Protein AF-A0A5B7UL78-F1 (afdb_monomer_lite)

Secondary structure (DSSP, 8-state):
--HHHHTT-HHHHHHHHHHHHHHHHHHHHHHHHHHHHHHHHHHHHHHHHHHHHHHHHHHHHHHHHHHHHHHHHHHHHHHHHHHHHHHHHHHHHH-TT-HHHHHHHHHHHHHHHHIIIII----TTHHHHHHHHHHHHHHHTSPPPPP-

Sequence (148 aa):
MKWGAALGGPEKLEVAFKALEPQLKREHQVQLRQLDNQRAEAERQHAARQAEAERRHAARQAEAERRRNHTYRMSGLISGVLLSLSMLAGGVMIAPEQPWLAAALCGPSLLALVKVFVLQRSDRGDMKGVTRASQDAAAASAPPSPPP

Radius of gyration: 43.66 Å; chains: 1; bounding box: 110×37×112 Å

Foldseek 3Di:
DCPQVVCPHPVNVVVVVVVCVVVVVVVVVVVVVVVVVVVVVVVVVVVVVVVVVVVVVVVVVVVVVVVVVVVVLVVVLVVLVVVVVVVLVVVCVVCVPCVPVSCVVCVVVVVLSCCCSVPDDDDVVVVVVVVVVVVVVVVVPDDDDDDD

pLDDT: mean 73.82, std 16.33, range [43.69, 98.0]

Structure (mmCIF, N/CA/C/O backbone):
data_AF-A0A5B7UL78-F1
#
_entry.id   AF-A0A5B7UL78-F1
#
loop_
_atom_site.group_PDB
_atom_site.id
_atom_site.type_symbol
_atom_site.label_atom_id
_atom_site.label_alt_id
_atom_site.label_comp_id
_atom_site.label_asym_id
_atom_site.label_entity_id
_atom_site.label_seq_id
_atom_site.pdbx_PDB_ins_code
_atom_site.Cartn_x
_atom_site.Cartn_y
_atom_site.Cartn_z
_atom_site.occupancy
_atom_site.B_iso_or_equiv
_atom_site.auth_seq_id
_atom_site.auth_comp_id
_atom_site.auth_asym_id
_atom_site.auth_atom_id
_atom_site.pdbx_PDB_model_num
ATOM 1 N N . MET A 1 1 ? 42.627 21.988 -50.353 1.00 50.12 1 MET A N 1
ATOM 2 C CA . MET A 1 1 ? 41.620 20.904 -50.298 1.00 50.12 1 MET A CA 1
ATOM 3 C C . MET A 1 1 ? 42.094 19.706 -51.128 1.00 50.12 1 MET A C 1
ATOM 5 O O . MET A 1 1 ? 41.786 19.640 -52.306 1.00 50.12 1 MET A O 1
ATOM 9 N N . LYS A 1 2 ? 42.912 18.798 -50.567 1.00 54.53 2 LYS A N 1
ATOM 10 C CA . LYS A 1 2 ? 43.537 17.682 -51.324 1.00 54.53 2 LYS A CA 1
ATOM 11 C C . LYS A 1 2 ? 43.216 16.284 -50.766 1.00 54.53 2 LYS A C 1
ATOM 13 O O . LYS A 1 2 ? 43.882 15.317 -51.113 1.00 54.53 2 LYS A O 1
ATOM 18 N N . TRP A 1 3 ? 42.178 16.167 -49.938 1.00 59.31 3 TRP A N 1
ATOM 19 C CA . TRP A 1 3 ? 41.749 14.890 -49.355 1.00 59.31 3 TRP A CA 1
ATOM 20 C C . TRP A 1 3 ? 41.227 13.902 -50.415 1.00 59.31 3 TRP A C 1
ATOM 22 O O . TRP A 1 3 ? 41.485 12.709 -50.316 1.00 59.31 3 TRP A O 1
ATOM 32 N N . GLY A 1 4 ? 40.604 14.394 -51.493 1.00 58.09 4 GLY A N 1
ATOM 33 C CA . GLY A 1 4 ? 40.086 13.544 -52.575 1.00 58.09 4 GLY A CA 1
ATOM 34 C C . GLY A 1 4 ? 41.155 12.876 -53.452 1.00 58.09 4 GLY A C 1
ATOM 35 O O . GLY A 1 4 ? 40.902 11.816 -54.013 1.00 58.09 4 GLY A O 1
ATOM 36 N N . ALA A 1 5 ? 42.363 13.445 -53.552 1.00 60.69 5 ALA A N 1
ATOM 37 C CA . ALA A 1 5 ? 43.439 12.875 -54.372 1.00 60.69 5 ALA A CA 1
ATOM 38 C C . ALA A 1 5 ? 44.250 11.801 -53.621 1.00 60.69 5 ALA A C 1
ATOM 40 O O . ALA A 1 5 ? 44.668 10.819 -54.224 1.00 60.69 5 ALA A O 1
ATOM 41 N N . ALA A 1 6 ? 44.428 11.954 -52.302 1.00 64.31 6 ALA A N 1
ATOM 42 C CA . ALA A 1 6 ? 45.154 10.991 -51.466 1.00 64.31 6 ALA A CA 1
ATOM 43 C C . ALA A 1 6 ? 44.366 9.689 -51.216 1.00 64.31 6 ALA A C 1
ATOM 45 O O . ALA A 1 6 ? 44.964 8.641 -50.999 1.00 64.31 6 ALA A O 1
ATOM 46 N N . LEU A 1 7 ? 43.032 9.744 -51.295 1.00 61.91 7 LEU A N 1
ATOM 47 C CA . LEU A 1 7 ? 42.126 8.599 -51.116 1.00 61.91 7 LEU A CA 1
ATOM 48 C C . LEU A 1 7 ? 41.742 7.914 -52.445 1.00 61.91 7 LEU A C 1
ATOM 50 O O . LEU A 1 7 ? 40.904 7.016 -52.473 1.00 61.91 7 LEU A O 1
ATOM 54 N N . GLY A 1 8 ? 42.396 8.294 -53.551 1.00 67.62 8 GLY A N 1
ATOM 55 C CA . GLY A 1 8 ? 42.276 7.613 -54.841 1.00 67.62 8 GLY A CA 1
ATOM 56 C C . GLY A 1 8 ? 41.122 8.073 -55.740 1.00 67.62 8 GLY A C 1
ATOM 57 O O . GLY A 1 8 ? 40.705 7.305 -56.605 1.00 67.62 8 GLY A O 1
ATOM 58 N N . GLY A 1 9 ? 40.656 9.316 -55.580 1.00 78.62 9 GLY A N 1
ATOM 59 C CA . GLY A 1 9 ? 39.652 9.958 -56.435 1.00 78.62 9 GLY A CA 1
ATOM 60 C C . GLY A 1 9 ? 38.225 9.924 -55.862 1.00 78.62 9 GLY A C 1
ATOM 61 O O . GLY A 1 9 ? 37.934 9.119 -54.976 1.00 78.62 9 GLY A O 1
ATOM 62 N N . PRO A 1 10 ? 37.320 10.793 -56.356 1.00 77.75 10 PRO A N 1
ATOM 63 C CA . PRO A 1 10 ? 35.933 10.895 -55.880 1.00 77.75 10 PRO A CA 1
ATOM 64 C C . PRO A 1 10 ? 35.146 9.584 -56.044 1.00 77.75 10 PRO A C 1
ATOM 66 O O . PRO A 1 10 ? 34.400 9.200 -55.148 1.00 77.75 10 PRO A O 1
ATOM 69 N N . GLU A 1 11 ? 35.411 8.842 -57.120 1.00 74.88 11 GLU A N 1
ATOM 70 C CA . GLU A 1 11 ? 34.793 7.543 -57.416 1.00 74.88 11 GLU A CA 1
ATOM 71 C C . GLU A 1 11 ? 35.074 6.492 -56.322 1.00 74.88 11 GLU A C 1
ATOM 73 O O . GLU A 1 11 ? 34.196 5.730 -55.921 1.00 74.88 11 GLU A O 1
ATOM 78 N N . LYS A 1 12 ? 36.303 6.456 -55.778 1.00 76.62 12 LYS A N 1
ATOM 79 C CA . LYS A 1 12 ? 36.677 5.485 -54.732 1.00 76.62 12 LYS A CA 1
ATOM 80 C C . LYS A 1 12 ? 36.075 5.824 -53.375 1.00 76.62 12 LYS A C 1
ATOM 82 O O . LYS A 1 12 ? 35.781 4.917 -52.599 1.00 76.62 12 LYS A O 1
ATOM 87 N N . LEU A 1 13 ? 35.870 7.111 -53.102 1.00 77.19 13 LEU A N 1
ATOM 88 C CA . LEU A 1 13 ? 35.170 7.561 -51.904 1.00 77.19 13 LEU A CA 1
ATOM 89 C C . LEU A 1 13 ? 33.704 7.132 -51.942 1.00 77.19 13 LEU A C 1
ATOM 91 O O . LEU A 1 13 ? 33.210 6.618 -50.945 1.00 77.19 13 LEU A O 1
ATOM 95 N N . GLU A 1 14 ? 33.028 7.260 -53.083 1.00 80.62 14 GLU A N 1
ATOM 96 C CA . GLU A 1 14 ? 31.628 6.845 -53.209 1.00 80.62 14 GLU A CA 1
ATOM 97 C C . GLU A 1 14 ? 31.449 5.330 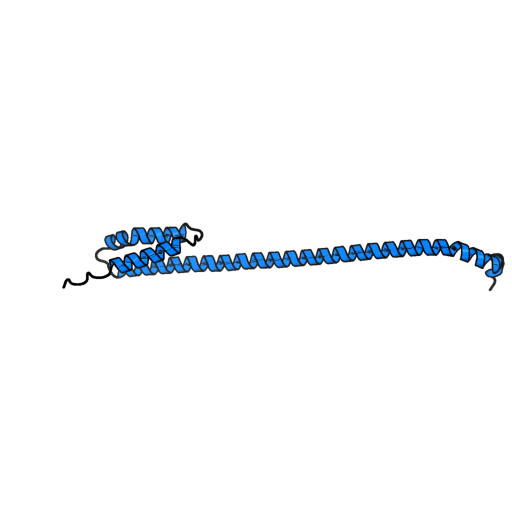-53.012 1.00 80.62 14 GLU A C 1
ATOM 99 O O . GLU A 1 14 ? 30.537 4.891 -52.309 1.00 80.62 14 GLU A O 1
ATOM 104 N N . VAL A 1 15 ? 32.365 4.521 -53.556 1.00 82.06 15 VAL A N 1
ATOM 105 C CA . VAL A 1 15 ? 32.378 3.065 -53.331 1.00 82.06 15 VAL A CA 1
ATOM 106 C C . VAL A 1 15 ? 32.647 2.730 -51.860 1.00 82.06 15 VAL A C 1
ATOM 108 O O . VAL A 1 15 ? 31.972 1.867 -51.298 1.00 82.06 15 VAL A O 1
ATOM 111 N N . ALA A 1 16 ? 33.587 3.426 -51.212 1.00 81.56 16 ALA A N 1
ATOM 112 C CA . ALA A 1 16 ? 33.869 3.239 -49.789 1.00 81.56 16 ALA A CA 1
ATOM 113 C C . ALA A 1 16 ? 32.665 3.620 -48.908 1.00 81.56 16 ALA A C 1
ATOM 115 O O . ALA A 1 16 ? 32.336 2.881 -47.982 1.00 81.56 16 ALA A O 1
ATOM 116 N N . PHE A 1 17 ? 31.958 4.709 -49.227 1.00 83.00 17 PHE A N 1
ATOM 117 C CA . PHE A 1 17 ? 30.732 5.102 -48.528 1.00 83.00 17 PHE A CA 1
ATOM 118 C C . PHE A 1 17 ? 29.604 4.083 -48.725 1.00 83.00 17 PHE A C 1
ATOM 120 O O . PHE A 1 17 ? 29.005 3.655 -47.738 1.00 83.00 17 PHE A O 1
ATOM 127 N N . LYS A 1 18 ? 29.377 3.601 -49.954 1.00 85.75 18 LYS A N 1
ATOM 128 C CA . LYS A 1 18 ? 28.395 2.534 -50.235 1.00 85.75 18 LYS A CA 1
ATOM 129 C C . LYS A 1 18 ? 28.706 1.233 -49.489 1.00 85.75 18 LYS A C 1
ATOM 131 O O . LYS A 1 18 ? 27.786 0.536 -49.066 1.00 85.75 18 LYS A O 1
ATOM 136 N N . ALA A 1 19 ? 29.984 0.911 -49.289 1.00 84.00 19 ALA A N 1
ATOM 137 C CA . ALA A 1 19 ? 30.400 -0.252 -48.504 1.00 84.00 19 ALA A CA 1
ATOM 138 C C . ALA A 1 19 ? 30.232 -0.053 -46.982 1.00 84.00 19 AL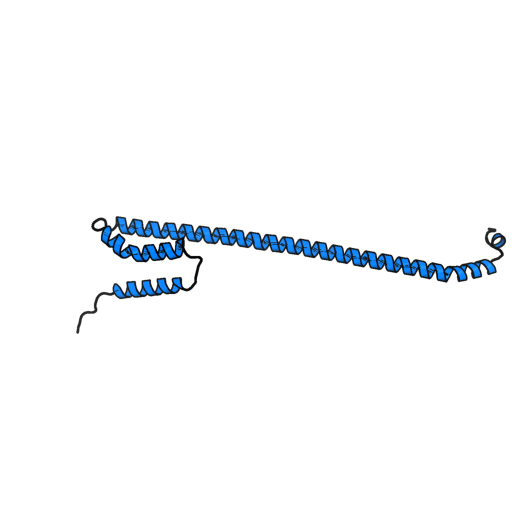A A C 1
ATOM 140 O O . ALA A 1 19 ? 30.020 -1.028 -46.259 1.00 84.00 19 ALA A O 1
ATOM 141 N N . LEU A 1 20 ? 30.285 1.191 -46.495 1.00 87.81 20 LEU A N 1
ATOM 142 C CA . LEU A 1 20 ? 30.135 1.555 -45.078 1.00 87.81 20 LEU A CA 1
ATOM 143 C C . LEU A 1 20 ? 28.673 1.692 -44.625 1.00 87.81 20 LEU A C 1
ATOM 145 O O . LEU A 1 20 ? 28.354 1.366 -43.481 1.00 87.81 20 LEU A O 1
ATOM 149 N N . GLU A 1 21 ? 27.762 2.103 -45.509 1.00 90.19 21 GLU A N 1
ATOM 150 C CA . GLU A 1 21 ? 26.319 2.182 -45.232 1.00 90.19 21 GLU A CA 1
ATOM 151 C C . GLU A 1 21 ? 25.705 0.935 -44.562 1.00 90.19 21 GLU A C 1
ATOM 153 O O . GLU A 1 21 ? 24.960 1.093 -43.587 1.00 90.19 21 GLU A O 1
ATOM 158 N N . PRO A 1 22 ? 25.963 -0.307 -45.023 1.00 92.44 22 PRO A N 1
ATOM 159 C CA . PRO A 1 22 ? 25.400 -1.488 -44.379 1.00 92.44 22 PRO A CA 1
ATOM 160 C C . PRO A 1 22 ? 25.952 -1.708 -42.968 1.00 92.44 22 PRO A C 1
ATOM 162 O O . PRO A 1 22 ? 25.229 -2.238 -42.124 1.00 92.44 22 PRO A O 1
ATOM 165 N N . GLN A 1 23 ? 27.196 -1.303 -42.687 1.00 89.00 23 GLN A N 1
ATOM 166 C CA . GLN A 1 23 ? 27.747 -1.384 -41.334 1.00 89.00 23 GLN A CA 1
ATOM 167 C C . GLN A 1 23 ? 27.091 -0.354 -40.415 1.00 89.00 23 GLN A C 1
ATOM 169 O O . GLN A 1 23 ? 26.595 -0.725 -39.352 1.00 89.00 23 GLN A O 1
ATOM 174 N N . LEU A 1 24 ? 26.960 0.893 -40.873 1.00 93.12 24 LEU A N 1
ATOM 175 C CA . LEU A 1 24 ? 26.327 1.961 -40.100 1.00 93.12 24 LEU A CA 1
ATOM 176 C C . LEU A 1 24 ? 24.859 1.644 -39.772 1.00 93.12 24 LEU A C 1
ATOM 178 O O . LEU A 1 24 ? 24.402 1.865 -38.653 1.00 93.12 24 LEU A O 1
ATOM 182 N N . LYS A 1 25 ? 24.120 1.049 -40.719 1.00 94.19 25 LYS A N 1
ATOM 183 C CA . LYS A 1 25 ? 22.738 0.593 -40.487 1.00 94.19 25 LYS A CA 1
ATOM 184 C C . LYS A 1 25 ? 22.657 -0.493 -39.413 1.00 94.19 25 LYS A C 1
ATOM 186 O O . LYS A 1 25 ? 21.737 -0.463 -38.597 1.00 94.19 25 LYS A O 1
ATOM 191 N N . ARG A 1 26 ? 23.603 -1.439 -39.390 1.00 94.25 26 ARG A N 1
ATOM 192 C CA . ARG A 1 26 ? 23.653 -2.496 -38.363 1.00 94.25 26 ARG A CA 1
ATOM 193 C C . ARG A 1 26 ? 23.954 -1.915 -36.988 1.00 94.25 26 ARG A C 1
ATOM 195 O O . ARG A 1 26 ? 23.249 -2.243 -36.039 1.00 94.25 26 ARG A O 1
ATOM 202 N N . GLU A 1 27 ? 24.947 -1.038 -36.887 1.00 95.19 27 GLU A N 1
ATOM 203 C CA . GLU A 1 27 ? 25.289 -0.375 -35.625 1.00 95.19 27 GLU A CA 1
ATOM 204 C C . GLU A 1 27 ? 24.127 0.465 -35.100 1.00 95.19 27 GLU A C 1
ATOM 206 O O . GLU A 1 27 ? 23.754 0.345 -33.934 1.00 95.19 27 GLU A O 1
ATOM 211 N N . HIS A 1 28 ? 23.485 1.240 -35.975 1.00 95.50 28 HIS A N 1
ATOM 212 C CA . HIS A 1 28 ? 22.311 2.023 -35.614 1.00 95.50 28 HIS A CA 1
ATOM 213 C C . HIS A 1 28 ? 21.161 1.136 -35.119 1.00 95.50 28 HIS A C 1
ATOM 215 O O . HIS A 1 28 ? 20.544 1.427 -34.097 1.00 95.50 28 HIS A O 1
ATOM 221 N N . GLN A 1 29 ? 20.902 0.008 -35.788 1.00 96.62 29 GLN A N 1
ATOM 222 C CA . GLN A 1 29 ? 19.868 -0.934 -35.362 1.00 96.62 29 GLN A CA 1
ATOM 223 C C . GLN A 1 29 ? 20.183 -1.566 -33.998 1.00 96.62 29 GLN A C 1
ATOM 225 O O . GLN A 1 29 ? 19.276 -1.777 -33.192 1.00 96.62 29 GLN A O 1
ATOM 230 N N . VAL A 1 30 ? 21.455 -1.861 -33.720 1.00 97.12 30 VAL A N 1
ATOM 231 C CA . VAL A 1 30 ? 21.891 -2.363 -32.410 1.00 97.12 30 VAL A CA 1
ATOM 232 C C . VAL A 1 30 ? 21.698 -1.297 -31.334 1.00 97.12 30 VAL A C 1
ATOM 234 O O . VAL A 1 30 ? 21.144 -1.607 -30.280 1.00 97.12 30 VAL A O 1
ATOM 237 N N . GLN A 1 31 ? 22.078 -0.046 -31.602 1.00 96.62 31 GLN A N 1
ATOM 238 C CA . GLN A 1 31 ? 21.885 1.062 -30.664 1.00 96.62 31 GLN A CA 1
ATOM 239 C C . GLN A 1 31 ? 20.405 1.317 -30.364 1.00 96.62 31 GLN A C 1
ATOM 241 O O . GLN A 1 31 ? 20.042 1.480 -29.201 1.00 96.62 31 GLN A O 1
ATOM 246 N N . LEU A 1 32 ? 19.535 1.287 -31.378 1.00 98.00 32 LEU A N 1
ATOM 247 C CA . LEU A 1 32 ? 18.089 1.421 -31.176 1.00 98.00 32 LEU A CA 1
ATOM 248 C C . LEU A 1 32 ? 17.547 0.321 -30.259 1.00 98.00 32 LEU A C 1
ATOM 250 O O . LEU A 1 32 ? 16.876 0.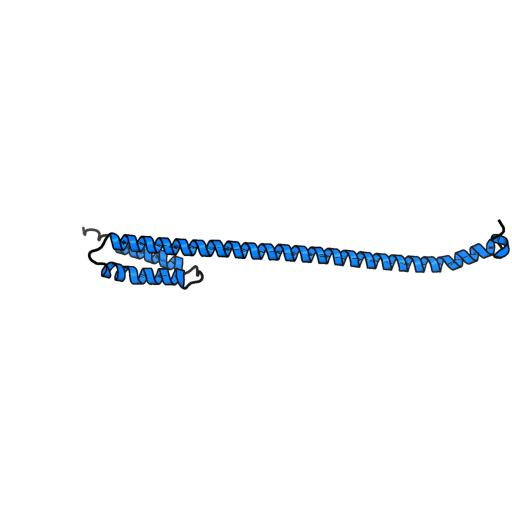619 -29.278 1.00 98.00 32 LEU A O 1
ATOM 254 N N . ARG A 1 33 ? 17.922 -0.942 -30.505 1.00 97.38 33 ARG A N 1
ATOM 255 C CA . ARG A 1 33 ? 17.513 -2.064 -29.644 1.00 97.38 33 ARG A CA 1
ATOM 256 C C . ARG A 1 33 ? 18.016 -1.915 -28.209 1.00 97.38 33 ARG A C 1
ATOM 258 O O . ARG A 1 33 ? 17.305 -2.272 -27.275 1.00 97.38 33 ARG A O 1
ATOM 265 N N . GLN A 1 34 ? 19.232 -1.406 -28.019 1.00 97.19 34 GLN A N 1
ATOM 266 C CA . GLN A 1 34 ? 19.765 -1.139 -26.682 1.00 97.19 34 GLN A CA 1
ATOM 267 C C . GLN A 1 34 ? 18.961 -0.050 -25.965 1.00 97.19 34 GLN A C 1
ATOM 269 O O . GLN A 1 34 ? 18.620 -0.228 -24.799 1.00 97.19 34 GLN A O 1
ATOM 274 N N . LEU A 1 35 ? 18.617 1.037 -26.658 1.00 97.81 35 LEU A N 1
ATOM 275 C CA . LEU A 1 35 ? 17.789 2.107 -26.098 1.00 97.81 35 LEU A CA 1
ATOM 276 C C . LEU A 1 35 ? 16.378 1.623 -25.756 1.00 97.81 35 LEU A C 1
ATOM 278 O O . LEU A 1 35 ? 15.864 1.965 -24.693 1.00 97.81 35 LEU A O 1
ATOM 282 N N . ASP A 1 36 ? 15.768 0.801 -26.608 1.00 97.62 36 ASP A N 1
ATOM 283 C CA . ASP A 1 36 ? 14.445 0.229 -26.348 1.00 97.62 36 ASP A CA 1
ATOM 284 C C . ASP A 1 36 ? 14.467 -0.696 -25.126 1.00 97.62 36 ASP A C 1
ATOM 286 O O . ASP A 1 36 ? 13.595 -0.600 -24.261 1.00 97.62 36 ASP A O 1
ATOM 290 N N . ASN A 1 37 ? 15.506 -1.525 -24.992 1.00 97.38 37 ASN A N 1
ATOM 291 C CA . ASN A 1 37 ? 15.692 -2.358 -23.805 1.00 97.38 37 ASN A CA 1
ATOM 292 C C . ASN A 1 37 ? 15.869 -1.507 -22.537 1.00 97.38 37 ASN A C 1
ATOM 294 O O . ASN A 1 37 ? 15.228 -1.785 -21.526 1.00 97.38 37 ASN A O 1
ATOM 298 N N . GLN A 1 38 ? 16.672 -0.439 -22.595 1.00 96.81 38 GLN A N 1
ATOM 299 C CA . GLN A 1 38 ? 16.858 0.476 -21.463 1.00 96.81 38 GLN A CA 1
ATOM 300 C C . GLN A 1 38 ? 15.554 1.178 -21.064 1.00 96.81 38 GLN A C 1
ATOM 302 O O . GLN A 1 38 ? 15.259 1.308 -19.876 1.00 96.81 38 GLN A O 1
ATOM 307 N N . ARG A 1 39 ? 14.745 1.604 -22.042 1.00 97.00 39 ARG A N 1
ATOM 308 C CA . ARG A 1 39 ? 13.426 2.204 -21.790 1.00 97.00 39 ARG A CA 1
ATOM 309 C C . ARG A 1 39 ? 12.476 1.206 -21.139 1.00 97.00 39 ARG A C 1
ATOM 311 O O . ARG A 1 39 ? 11.874 1.529 -20.119 1.00 97.00 39 ARG A O 1
ATOM 318 N N . ALA A 1 40 ? 12.408 -0.018 -21.660 1.00 97.12 40 ALA A N 1
ATOM 319 C CA . ALA A 1 40 ? 11.573 -1.072 -21.095 1.00 97.12 40 ALA A CA 1
ATOM 320 C C . ALA A 1 40 ? 11.984 -1.429 -19.654 1.00 97.12 40 ALA A C 1
ATOM 322 O O . ALA A 1 40 ? 11.132 -1.674 -18.799 1.00 97.12 40 ALA A O 1
ATOM 323 N N . GLU A 1 41 ? 13.284 -1.443 -19.350 1.00 96.94 41 GLU A N 1
ATOM 324 C CA . GLU A 1 41 ? 13.778 -1.647 -17.986 1.00 96.94 41 GLU A CA 1
ATOM 325 C C . GLU A 1 41 ? 13.416 -0.485 -17.059 1.00 96.94 41 GLU A C 1
ATOM 327 O O . GLU A 1 41 ? 12.945 -0.722 -15.944 1.00 96.94 41 GLU A O 1
ATOM 332 N N . ALA A 1 42 ? 13.576 0.759 -17.516 1.00 96.94 42 ALA A N 1
ATOM 333 C CA . ALA A 1 42 ? 13.192 1.937 -16.747 1.00 96.94 42 ALA A CA 1
ATOM 334 C C . ALA A 1 42 ? 11.689 1.927 -16.426 1.00 96.94 42 ALA A C 1
ATOM 336 O O . ALA A 1 42 ? 11.303 2.128 -15.274 1.00 96.94 42 ALA A O 1
ATOM 337 N N . GLU A 1 43 ? 10.837 1.610 -17.403 1.00 96.69 43 GLU A N 1
ATOM 338 C CA . GLU A 1 43 ? 9.389 1.482 -17.207 1.00 96.69 43 GLU A CA 1
ATOM 339 C C . GLU A 1 43 ? 9.039 0.408 -16.175 1.00 96.69 43 GLU A C 1
ATOM 341 O O . GLU A 1 43 ? 8.247 0.661 -15.264 1.00 96.69 43 GLU A O 1
ATOM 346 N N . ARG A 1 44 ? 9.681 -0.766 -16.241 1.00 95.88 44 ARG A N 1
ATOM 347 C CA . ARG A 1 44 ? 9.498 -1.827 -15.236 1.00 95.88 44 ARG A CA 1
ATOM 348 C C . ARG A 1 44 ? 9.911 -1.368 -13.843 1.00 95.88 44 ARG A C 1
ATOM 350 O O . ARG A 1 44 ? 9.208 -1.658 -12.878 1.00 95.88 44 ARG A O 1
ATOM 357 N N . GLN A 1 45 ? 11.021 -0.641 -13.722 1.00 96.31 45 GLN A N 1
ATOM 358 C CA . GLN A 1 45 ? 11.466 -0.101 -12.438 1.00 96.31 45 GLN A CA 1
ATOM 359 C C . GLN A 1 45 ? 10.492 0.950 -11.897 1.00 96.31 45 GLN A C 1
ATOM 361 O O . GLN A 1 45 ? 10.192 0.946 -10.703 1.00 96.31 45 GLN A O 1
ATOM 366 N N . HIS A 1 46 ? 9.970 1.831 -12.750 1.00 96.19 46 HIS A N 1
ATOM 367 C CA . HIS A 1 46 ? 8.965 2.814 -12.351 1.00 96.19 46 HIS A CA 1
ATOM 368 C C . HIS A 1 46 ? 7.668 2.140 -11.899 1.00 96.19 46 HIS A C 1
ATOM 370 O O . HIS A 1 46 ? 7.168 2.469 -10.823 1.00 96.19 46 HIS A O 1
ATOM 376 N N . ALA A 1 47 ? 7.180 1.151 -12.649 1.00 96.56 47 ALA A N 1
ATOM 377 C CA . ALA A 1 47 ? 6.005 0.369 -12.279 1.00 96.56 47 ALA A CA 1
ATOM 378 C C . ALA A 1 47 ? 6.215 -0.384 -10.953 1.00 96.56 47 ALA A C 1
ATOM 380 O O . ALA A 1 47 ? 5.345 -0.360 -10.085 1.00 96.56 47 ALA A O 1
ATOM 381 N N . ALA A 1 48 ? 7.392 -0.984 -10.744 1.00 96.56 48 ALA A N 1
ATOM 382 C CA . ALA A 1 48 ? 7.728 -1.662 -9.493 1.00 96.56 48 ALA A CA 1
ATOM 383 C C . ALA A 1 48 ? 7.742 -0.693 -8.299 1.00 96.56 48 ALA A C 1
ATOM 385 O O . ALA A 1 48 ? 7.145 -0.983 -7.264 1.00 96.56 48 ALA A O 1
ATOM 386 N N . ARG A 1 49 ? 8.350 0.493 -8.451 1.00 96.12 49 ARG A N 1
ATOM 387 C CA . ARG A 1 49 ? 8.366 1.530 -7.403 1.00 96.12 49 ARG A CA 1
ATOM 388 C C . ARG A 1 49 ? 6.963 2.035 -7.073 1.00 96.12 49 ARG A C 1
ATOM 390 O O . ARG A 1 49 ? 6.660 2.252 -5.901 1.00 96.12 49 ARG A O 1
ATOM 397 N N . GLN A 1 50 ? 6.111 2.209 -8.082 1.00 95.50 50 GLN A N 1
ATOM 398 C CA . GLN A 1 50 ? 4.716 2.606 -7.879 1.00 95.50 50 GLN A CA 1
ATOM 399 C C . GLN A 1 50 ? 3.934 1.518 -7.137 1.00 95.50 50 GLN A C 1
ATOM 401 O O . GLN A 1 50 ? 3.297 1.815 -6.129 1.00 95.50 50 GLN A O 1
ATOM 406 N N . ALA A 1 51 ? 4.066 0.255 -7.552 1.00 95.38 51 ALA A N 1
ATOM 407 C CA . ALA A 1 51 ? 3.419 -0.871 -6.885 1.00 95.38 51 ALA A CA 1
ATOM 408 C C . ALA A 1 51 ? 3.894 -1.040 -5.429 1.00 95.38 51 ALA A C 1
ATOM 410 O O . ALA A 1 51 ? 3.098 -1.337 -4.539 1.00 95.38 51 ALA A O 1
ATOM 411 N N . GLU A 1 52 ? 5.182 -0.830 -5.148 1.00 94.88 52 GLU A N 1
ATOM 412 C CA . GLU A 1 52 ? 5.702 -0.840 -3.778 1.00 94.88 52 GLU A CA 1
ATOM 413 C C . GLU A 1 52 ? 5.153 0.311 -2.934 1.00 94.88 52 GLU A C 1
ATOM 415 O O . GLU A 1 52 ? 4.792 0.100 -1.773 1.00 94.88 52 GLU A O 1
ATOM 420 N N . ALA A 1 53 ? 5.078 1.521 -3.495 1.00 95.06 53 ALA A N 1
ATOM 421 C CA . ALA A 1 53 ? 4.499 2.667 -2.807 1.00 95.06 53 ALA A CA 1
ATOM 422 C C . ALA A 1 53 ? 3.026 2.406 -2.469 1.00 95.06 53 ALA A C 1
ATOM 424 O O . ALA A 1 53 ? 2.627 2.566 -1.315 1.00 95.06 53 ALA A O 1
ATOM 425 N N . GLU A 1 54 ? 2.243 1.918 -3.430 1.00 95.25 54 GLU A N 1
ATOM 426 C CA . GLU A 1 54 ? 0.833 1.579 -3.238 1.00 95.25 54 GLU A CA 1
ATOM 427 C C . GLU A 1 54 ? 0.646 0.505 -2.159 1.00 95.25 54 GLU A C 1
ATOM 429 O O . GLU A 1 54 ? -0.149 0.687 -1.236 1.00 95.25 54 GLU A O 1
ATOM 434 N N . ARG A 1 55 ? 1.458 -0.562 -2.177 1.00 93.19 55 ARG A N 1
ATOM 435 C CA . ARG A 1 55 ? 1.455 -1.592 -1.123 1.00 93.19 55 ARG A CA 1
ATOM 436 C C . ARG A 1 55 ? 1.758 -1.012 0.255 1.00 93.19 55 ARG A C 1
ATOM 438 O O . ARG A 1 55 ? 1.108 -1.384 1.231 1.00 93.19 55 ARG A O 1
ATOM 445 N N . ARG A 1 56 ? 2.718 -0.087 0.356 1.00 94.19 56 ARG A N 1
ATOM 446 C CA . ARG A 1 56 ? 3.036 0.598 1.622 1.00 94.19 56 ARG A CA 1
ATOM 447 C C . ARG A 1 56 ? 1.880 1.480 2.087 1.00 94.19 56 ARG A C 1
ATOM 449 O O . ARG A 1 56 ? 1.598 1.512 3.283 1.00 94.19 56 ARG A O 1
ATOM 456 N N . HIS A 1 57 ? 1.206 2.177 1.175 1.00 92.44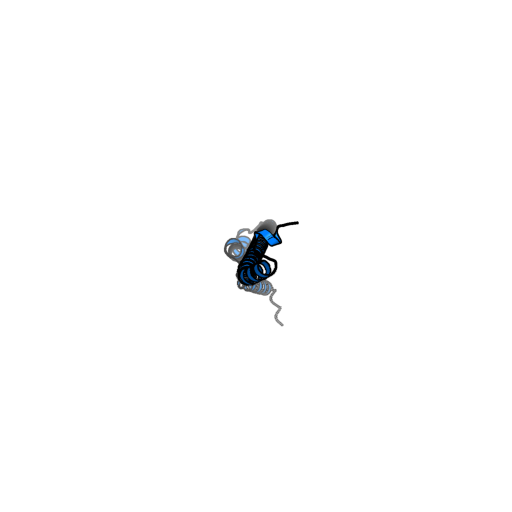 57 HIS A N 1
ATOM 457 C CA . HIS A 1 57 ? 0.030 2.982 1.505 1.00 92.44 57 HIS A CA 1
ATOM 458 C C . HIS A 1 57 ? -1.134 2.111 1.988 1.00 92.44 57 HIS A C 1
ATOM 460 O O . HIS A 1 57 ? -1.693 2.398 3.046 1.00 92.44 57 HIS A O 1
ATOM 466 N N . ALA A 1 58 ? -1.427 1.011 1.294 1.00 94.12 58 ALA A N 1
ATOM 467 C CA . ALA A 1 58 ? -2.458 0.056 1.689 1.00 94.12 58 ALA A CA 1
ATOM 468 C C . ALA A 1 58 ? -2.159 -0.588 3.056 1.00 94.12 58 ALA A C 1
ATOM 470 O O . ALA A 1 58 ? -3.037 -0.656 3.916 1.00 94.12 58 ALA A O 1
ATOM 471 N N . ALA A 1 59 ? -0.906 -0.987 3.308 1.00 93.00 59 ALA A N 1
ATOM 472 C CA . ALA A 1 59 ? -0.495 -1.539 4.600 1.00 93.00 59 ALA A CA 1
ATOM 473 C C . ALA A 1 59 ? -0.684 -0.529 5.745 1.00 93.00 59 ALA A C 1
ATOM 475 O O . ALA A 1 59 ? -1.255 -0.867 6.782 1.00 93.00 59 ALA A O 1
ATOM 476 N N . ARG A 1 60 ? -0.284 0.734 5.539 1.00 91.75 60 ARG A N 1
ATOM 477 C CA . ARG A 1 60 ? -0.478 1.809 6.529 1.00 91.75 60 ARG A CA 1
ATOM 478 C C . ARG A 1 60 ? -1.954 2.075 6.816 1.00 91.75 60 ARG A C 1
ATOM 480 O O . ARG A 1 60 ? -2.313 2.297 7.971 1.00 91.75 60 ARG A O 1
ATOM 487 N N . GLN A 1 61 ? -2.806 2.052 5.791 1.00 89.81 61 GLN A N 1
ATOM 488 C CA . GLN A 1 61 ? -4.251 2.219 5.963 1.00 89.81 61 GLN A CA 1
ATOM 489 C C . GLN A 1 61 ? -4.849 1.060 6.771 1.00 89.81 61 GLN A C 1
ATOM 491 O O . GLN A 1 61 ? -5.525 1.305 7.769 1.00 89.81 61 GLN A O 1
ATOM 496 N N . ALA A 1 62 ? -4.508 -0.185 6.430 1.00 88.62 62 ALA A N 1
ATOM 497 C CA . ALA A 1 62 ? -4.971 -1.364 7.160 1.00 88.62 62 ALA A CA 1
ATOM 498 C C . ALA A 1 62 ? -4.521 -1.357 8.635 1.00 88.62 62 ALA A C 1
ATOM 500 O O . ALA A 1 62 ? -5.287 -1.720 9.531 1.00 88.62 62 ALA A O 1
ATOM 501 N N . GLU A 1 63 ? -3.293 -0.920 8.925 1.00 86.81 63 GLU A N 1
ATOM 502 C CA . GLU A 1 63 ? -2.814 -0.760 10.302 1.00 86.81 63 GLU A CA 1
ATOM 503 C C . GLU A 1 63 ? -3.562 0.343 11.062 1.00 86.81 63 GLU A C 1
ATOM 505 O O . GLU A 1 63 ? -3.922 0.153 12.228 1.00 86.81 63 GLU A O 1
ATOM 510 N N . ALA A 1 64 ? -3.829 1.483 10.420 1.00 84.56 64 ALA A N 1
ATOM 511 C CA . ALA A 1 64 ? -4.581 2.578 11.025 1.00 84.56 64 ALA A CA 1
ATOM 512 C C . ALA A 1 64 ? -6.024 2.163 11.356 1.00 84.56 64 ALA A C 1
ATOM 514 O O . ALA A 1 64 ? -6.519 2.464 12.445 1.00 84.56 64 ALA A O 1
ATOM 515 N N . GLU A 1 65 ? -6.680 1.420 10.464 1.00 81.62 65 GLU A N 1
ATOM 516 C CA . GLU A 1 65 ? -8.013 0.858 10.698 1.00 81.62 65 GLU A CA 1
ATOM 517 C C . GLU A 1 65 ? -8.020 -0.133 11.863 1.00 81.62 65 GLU A C 1
ATOM 519 O O . GLU A 1 65 ? -8.884 -0.048 12.740 1.00 81.62 65 GLU A O 1
ATOM 524 N N . ARG A 1 66 ? -7.020 -1.023 11.940 1.00 80.56 66 ARG A N 1
ATOM 525 C CA . ARG A 1 66 ? -6.867 -1.952 13.072 1.00 80.56 66 ARG A CA 1
ATOM 526 C C . ARG A 1 66 ? -6.722 -1.209 14.397 1.00 80.56 66 ARG A C 1
ATOM 528 O O . ARG A 1 66 ? -7.380 -1.588 15.365 1.00 80.56 66 ARG A O 1
ATOM 535 N N . ARG A 1 67 ? -5.914 -0.142 14.445 1.00 77.19 67 ARG A N 1
ATOM 536 C CA . ARG A 1 67 ? -5.736 0.684 15.654 1.00 77.19 67 ARG A CA 1
ATOM 537 C C . ARG A 1 67 ? -7.036 1.365 16.069 1.00 77.19 67 ARG A C 1
ATOM 539 O O . ARG A 1 67 ? -7.425 1.253 17.225 1.00 77.19 67 ARG A O 1
ATOM 546 N N . ARG A 1 68 ? -7.738 2.006 15.127 1.00 77.62 68 ARG A N 1
ATOM 547 C CA . ARG A 1 68 ? -9.032 2.658 15.395 1.00 77.62 68 ARG A CA 1
ATOM 548 C C . ARG A 1 68 ? -10.049 1.662 15.935 1.00 77.62 68 ARG A C 1
ATOM 550 O O . ARG A 1 68 ? -10.660 1.907 16.970 1.00 77.62 68 ARG A O 1
ATOM 557 N N . ASN A 1 69 ? -10.184 0.515 15.273 1.00 76.56 69 ASN A N 1
ATOM 558 C CA . ASN A 1 69 ? -11.115 -0.523 15.696 1.00 76.56 69 ASN A CA 1
ATOM 559 C C . ASN A 1 69 ? -10.742 -1.080 17.081 1.00 76.56 69 ASN A C 1
ATOM 561 O O . ASN A 1 69 ? -11.617 -1.316 17.907 1.00 76.56 69 ASN A O 1
ATOM 565 N N . HIS A 1 70 ? -9.449 -1.225 17.386 1.00 72.81 70 HIS A N 1
ATOM 566 C CA . HIS A 1 70 ? -9.003 -1.626 18.720 1.00 72.81 70 HIS A CA 1
ATOM 567 C C . HIS A 1 70 ? -9.413 -0.610 19.796 1.00 72.81 70 HIS A C 1
ATOM 569 O O . HIS A 1 70 ? -9.973 -1.006 20.814 1.00 72.81 70 HIS A O 1
ATOM 575 N N . THR A 1 71 ? -9.223 0.691 19.555 1.00 71.38 71 THR A N 1
ATOM 576 C CA . THR A 1 71 ? -9.614 1.742 20.507 1.00 71.38 71 THR A CA 1
ATOM 577 C C . THR A 1 71 ? -11.125 1.795 20.724 1.00 71.38 71 THR A C 1
ATOM 579 O O . THR A 1 71 ? -11.558 1.816 21.873 1.00 71.38 71 THR A O 1
ATOM 582 N N . TYR A 1 72 ? -11.932 1.755 19.656 1.00 74.88 72 TYR A N 1
ATOM 583 C CA . TYR A 1 72 ? -13.397 1.752 19.778 1.00 74.88 72 TYR A CA 1
ATOM 584 C C . TYR A 1 72 ? -13.922 0.506 20.499 1.00 74.88 72 TYR A C 1
ATOM 586 O O . TYR A 1 72 ? -14.864 0.592 21.285 1.00 74.88 72 TYR A O 1
ATOM 594 N N . ARG A 1 73 ? -13.298 -0.656 20.271 1.00 72.31 73 ARG A N 1
ATOM 595 C CA . ARG A 1 73 ? -13.656 -1.891 20.981 1.00 72.31 73 ARG A CA 1
ATOM 596 C C . ARG A 1 73 ? -13.295 -1.810 22.462 1.00 72.31 73 ARG A C 1
ATOM 598 O O . ARG A 1 73 ? -14.111 -2.197 23.288 1.00 72.31 73 ARG A O 1
ATOM 605 N N . MET A 1 74 ? -12.123 -1.275 22.805 1.00 70.81 74 MET A N 1
ATOM 606 C CA . MET A 1 74 ? -11.716 -1.119 24.205 1.00 70.81 74 MET A CA 1
ATOM 607 C C . MET A 1 74 ? -12.580 -0.097 24.953 1.00 70.81 74 MET A C 1
ATOM 609 O O . MET A 1 74 ? -12.980 -0.360 26.085 1.00 70.81 74 MET A O 1
ATOM 613 N N . SER A 1 75 ? -12.924 1.039 24.336 1.00 73.62 75 SER A N 1
ATOM 614 C CA . SER A 1 75 ? -13.750 2.058 24.996 1.00 73.62 75 SER A CA 1
ATOM 615 C C . SER A 1 75 ? -15.185 1.586 25.240 1.00 73.62 75 SER A C 1
ATOM 617 O O . SER A 1 75 ? -15.721 1.834 26.318 1.00 73.62 75 SER A O 1
ATOM 619 N N . GLY A 1 76 ? -15.780 0.852 24.291 1.00 77.00 76 GLY A N 1
ATOM 620 C CA . GLY A 1 76 ? -17.103 0.244 24.464 1.00 77.00 76 GLY A CA 1
ATOM 621 C C . GLY A 1 76 ? -17.144 -0.822 25.566 1.00 77.00 76 GLY A C 1
ATOM 622 O O . GLY A 1 76 ? -18.131 -0.921 26.292 1.00 77.00 76 GLY A O 1
ATOM 623 N N . LEU A 1 77 ? -16.063 -1.592 25.735 1.00 73.81 77 LEU A N 1
ATOM 624 C CA . LEU A 1 77 ? -15.952 -2.561 26.831 1.00 73.81 77 LEU A CA 1
ATOM 625 C C . LEU A 1 77 ? -15.887 -1.862 28.194 1.00 73.81 77 LEU A C 1
ATOM 627 O O . LEU A 1 77 ? -16.611 -2.242 29.112 1.00 73.81 77 LEU A O 1
ATOM 631 N N . ILE A 1 78 ? -15.063 -0.817 28.320 1.00 75.00 78 ILE A N 1
ATOM 632 C CA . ILE A 1 78 ? -14.909 -0.070 29.577 1.00 75.00 78 ILE A CA 1
ATOM 633 C C . ILE A 1 78 ? -16.227 0.604 29.973 1.00 75.00 78 ILE A C 1
ATOM 635 O O . ILE A 1 78 ? -16.635 0.507 31.130 1.00 75.00 78 ILE A O 1
ATOM 639 N N . SER A 1 79 ? -16.920 1.251 29.030 1.00 74.94 79 SER A N 1
ATOM 640 C CA . SER A 1 79 ? -18.193 1.915 29.328 1.00 74.94 79 SER A CA 1
ATOM 641 C C . SER A 1 79 ? -19.287 0.923 29.732 1.00 74.94 79 SER A C 1
ATOM 643 O O . SER A 1 79 ? -20.028 1.201 30.673 1.00 74.94 79 SER A O 1
ATOM 645 N N . GLY A 1 80 ? -19.351 -0.252 29.093 1.00 77.06 80 GLY A N 1
ATOM 646 C CA . GLY A 1 80 ? -20.283 -1.318 29.467 1.00 77.06 80 GLY A CA 1
ATOM 647 C C . GLY A 1 80 ? -20.046 -1.847 30.884 1.00 77.06 80 GLY A C 1
ATOM 648 O O . GLY A 1 80 ? -20.990 -1.968 31.667 1.00 77.06 80 GLY A O 1
ATOM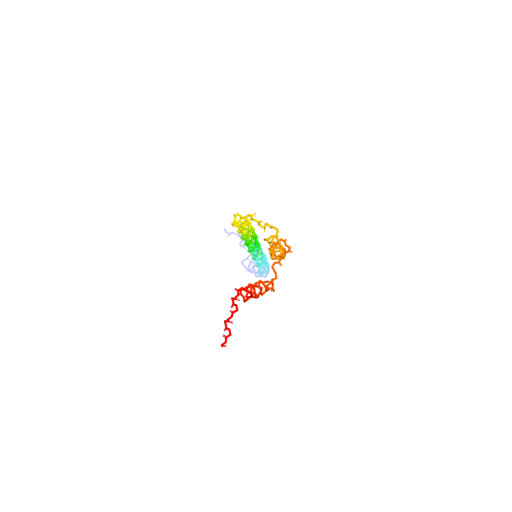 649 N N . VAL A 1 81 ? -18.782 -2.092 31.249 1.00 77.88 81 VAL A N 1
ATOM 650 C CA . VAL A 1 81 ? -18.413 -2.535 32.604 1.00 77.88 81 VAL A CA 1
ATOM 651 C C . VAL A 1 81 ? -18.784 -1.476 33.640 1.00 77.88 81 VAL A C 1
ATOM 653 O O . VAL A 1 81 ? -19.451 -1.804 34.622 1.00 77.88 81 VAL A O 1
ATOM 656 N N . LEU A 1 82 ? -18.423 -0.210 33.406 1.00 78.75 82 LEU A N 1
ATOM 657 C CA . LEU A 1 82 ? -18.747 0.886 34.322 1.00 78.75 82 LEU A CA 1
ATOM 658 C C . LEU A 1 82 ? -20.258 1.028 34.526 1.00 78.75 82 LEU A C 1
ATOM 660 O O . LEU A 1 82 ? -20.705 1.112 35.666 1.00 78.75 82 LEU A O 1
ATOM 664 N N . LEU A 1 83 ? -21.045 0.974 33.447 1.00 82.69 83 LEU A N 1
ATOM 665 C CA . LEU A 1 83 ? -22.502 1.073 33.525 1.00 82.69 83 LEU A CA 1
ATOM 666 C C . LEU A 1 83 ? -23.107 -0.076 34.345 1.00 82.69 83 LEU A C 1
ATOM 668 O O . LEU A 1 83 ? -23.964 0.162 35.195 1.00 82.69 83 LEU A O 1
ATOM 672 N N . SER A 1 84 ? -22.635 -1.310 34.136 1.00 77.56 84 SER A N 1
ATOM 673 C CA . SER A 1 84 ? -23.111 -2.478 34.889 1.00 77.56 84 SER A CA 1
ATOM 674 C C . SER A 1 84 ? -22.775 -2.395 36.382 1.00 77.56 84 SER A C 1
ATOM 676 O O . SER A 1 84 ? -23.635 -2.679 37.217 1.00 77.56 84 SER A O 1
ATOM 678 N N . LEU A 1 85 ? -21.566 -1.931 36.729 1.00 77.88 85 LEU A N 1
ATOM 679 C CA . LEU A 1 85 ? -21.166 -1.707 38.118 1.00 77.88 85 LEU A CA 1
ATOM 680 C C . LEU A 1 85 ? -22.011 -0.612 38.769 1.00 77.88 85 LEU A C 1
ATOM 682 O O . LEU A 1 85 ? -22.462 -0.791 39.897 1.00 77.88 85 LEU A O 1
ATOM 686 N N . SER A 1 86 ? -22.247 0.502 38.069 1.00 75.06 86 SER A N 1
ATOM 687 C CA . SER A 1 86 ? -23.089 1.590 38.570 1.00 75.06 86 SER A CA 1
ATOM 688 C C . SER A 1 86 ? -24.520 1.125 38.826 1.00 75.06 86 SER A C 1
ATOM 690 O O . SER A 1 86 ? -25.095 1.471 39.856 1.00 75.06 86 SER A O 1
ATOM 692 N N . MET A 1 87 ? -25.085 0.313 37.928 1.00 77.81 87 MET A N 1
ATOM 693 C CA . MET A 1 87 ? -26.448 -0.190 38.086 1.00 77.81 87 MET A CA 1
ATOM 694 C C . MET A 1 87 ? -26.560 -1.187 39.249 1.00 77.81 87 MET A C 1
ATOM 696 O O . MET A 1 87 ? -27.508 -1.116 40.030 1.00 77.81 87 MET A O 1
ATOM 700 N N . LEU A 1 88 ? -25.559 -2.059 39.418 1.00 72.62 88 LEU A N 1
ATOM 701 C CA . LEU A 1 88 ? -25.480 -2.979 40.553 1.00 72.62 88 LEU A CA 1
ATOM 702 C C . LEU A 1 88 ? -25.328 -2.223 41.879 1.00 72.62 88 LEU A C 1
ATOM 704 O O . LEU A 1 88 ? -26.062 -2.492 42.826 1.00 72.62 88 LEU A O 1
ATOM 708 N N . ALA A 1 89 ? -24.419 -1.248 41.938 1.00 71.06 89 ALA A N 1
ATOM 709 C CA . ALA A 1 89 ? -24.207 -0.425 43.125 1.00 71.06 89 ALA A CA 1
ATOM 710 C C . ALA A 1 89 ? -25.467 0.376 43.497 1.00 71.06 89 ALA A C 1
ATOM 712 O O . ALA A 1 89 ? -25.832 0.436 44.670 1.00 71.06 89 ALA A O 1
ATOM 713 N N . GLY A 1 90 ? -26.170 0.931 42.503 1.00 71.69 90 GLY A N 1
ATOM 714 C CA . GLY A 1 90 ? -27.453 1.605 42.707 1.00 71.69 90 GLY A CA 1
ATOM 715 C C . GLY A 1 90 ? -28.523 0.672 43.279 1.00 71.69 90 GLY A C 1
ATOM 716 O O . GLY A 1 90 ? -29.206 1.039 44.232 1.00 71.69 90 GLY A O 1
ATOM 717 N N . GLY A 1 91 ? -28.623 -0.556 42.762 1.00 63.56 91 GLY A N 1
ATOM 718 C CA . GLY A 1 91 ? -29.547 -1.569 43.282 1.00 63.56 91 GLY A CA 1
ATOM 719 C C . GLY A 1 91 ? -29.250 -1.975 44.729 1.00 63.56 91 GLY A C 1
ATOM 720 O O . GLY A 1 91 ? -30.172 -2.087 45.534 1.00 63.56 91 GLY A O 1
ATOM 721 N N . VAL A 1 92 ? -27.969 -2.125 45.083 1.00 69.38 92 VAL A N 1
ATOM 722 C CA . VAL A 1 92 ? -27.539 -2.456 46.455 1.00 69.38 92 VAL A CA 1
ATOM 723 C C . VAL A 1 92 ? -27.853 -1.321 47.437 1.00 69.38 92 VAL A C 1
ATOM 725 O O . VAL A 1 92 ? -28.264 -1.590 48.561 1.00 69.38 92 VAL A O 1
ATOM 728 N N . MET A 1 93 ? -27.716 -0.059 47.017 1.00 66.12 93 MET A N 1
ATOM 729 C CA . MET A 1 93 ? -28.023 1.097 47.872 1.00 66.12 93 MET A CA 1
ATOM 730 C C . MET A 1 93 ? -29.524 1.274 48.141 1.00 66.12 93 MET A C 1
ATOM 732 O O . MET A 1 93 ? -29.895 1.785 49.194 1.00 66.12 93 MET A O 1
ATOM 736 N N . ILE A 1 94 ? -30.390 0.872 47.206 1.00 67.44 94 ILE A N 1
ATOM 737 C CA . ILE A 1 94 ? -31.846 1.078 47.301 1.00 67.44 94 ILE A CA 1
ATOM 738 C C . ILE A 1 94 ? -32.548 -0.019 48.123 1.00 67.44 94 ILE A C 1
ATOM 740 O O . ILE A 1 94 ? -33.606 0.242 48.693 1.00 67.44 94 ILE A O 1
ATOM 744 N N . ALA A 1 95 ? -31.969 -1.219 48.242 1.00 58.41 95 ALA A N 1
ATOM 745 C CA . ALA A 1 95 ? -32.544 -2.336 48.999 1.00 58.41 95 ALA A CA 1
ATOM 746 C C . ALA A 1 95 ? -31.557 -2.902 50.049 1.00 58.41 95 ALA A C 1
ATOM 748 O O . ALA A 1 95 ? -31.059 -4.020 49.892 1.00 58.41 95 ALA A O 1
ATOM 749 N N . PRO A 1 96 ? -31.270 -2.155 51.133 1.00 60.06 96 PRO A N 1
ATOM 750 C CA . PRO A 1 96 ? -30.271 -2.544 52.134 1.00 60.06 96 PRO A CA 1
ATOM 751 C C . PRO A 1 96 ? -30.679 -3.750 52.997 1.00 60.06 96 PRO A C 1
ATOM 753 O O . PRO A 1 96 ? -29.816 -4.419 53.558 1.00 60.06 96 PRO A O 1
ATOM 756 N N . GLU A 1 97 ? -31.974 -4.055 53.093 1.00 62.47 97 GLU A N 1
ATOM 757 C CA . GLU A 1 97 ? -32.506 -5.050 54.036 1.00 62.47 97 GLU A CA 1
ATOM 758 C C . GLU A 1 97 ? -32.248 -6.511 53.620 1.00 62.47 97 GLU A C 1
ATOM 760 O O . GLU A 1 97 ? -32.246 -7.402 54.468 1.00 62.47 97 GLU A O 1
ATOM 765 N N . GLN A 1 98 ? -32.034 -6.808 52.328 1.00 62.88 98 GLN A N 1
ATOM 766 C CA . GLN A 1 98 ? -31.897 -8.194 51.835 1.00 62.88 98 GLN A CA 1
ATOM 767 C C . GLN A 1 98 ? -30.894 -8.322 50.665 1.00 62.88 98 GLN A C 1
ATOM 769 O O . GLN A 1 98 ? -31.266 -8.706 49.551 1.00 62.88 98 GLN A O 1
ATOM 774 N N . PRO A 1 99 ? -29.590 -8.065 50.895 1.00 58.53 99 PRO A N 1
ATOM 775 C CA . PRO A 1 99 ? -28.561 -8.087 49.848 1.00 58.53 99 PRO A CA 1
ATOM 776 C C . PRO A 1 99 ? -28.352 -9.474 49.211 1.00 58.53 99 PRO A C 1
ATOM 778 O O . PRO A 1 99 ? -27.939 -9.571 48.055 1.00 58.53 99 PRO A O 1
ATOM 781 N N . TRP A 1 100 ? -28.687 -10.557 49.923 1.00 58.00 100 TRP A N 1
ATOM 782 C CA . TRP A 1 100 ? -28.661 -11.923 49.384 1.00 58.00 100 TRP A CA 1
ATOM 783 C C . TRP A 1 100 ? -29.652 -12.080 48.230 1.00 58.00 100 TRP A C 1
ATOM 785 O O . TRP A 1 100 ? -29.273 -12.594 47.183 1.00 58.00 100 TRP A O 1
ATOM 795 N N . LEU A 1 101 ? -30.905 -11.639 48.377 1.00 56.53 101 LEU A N 1
ATOM 796 C CA . LEU A 1 101 ? -31.935 -11.816 47.344 1.00 56.53 101 LEU A CA 1
ATOM 797 C C . LEU A 1 101 ? -31.569 -11.080 46.053 1.00 56.53 101 LEU A C 1
ATOM 799 O O . LEU A 1 101 ? -31.710 -11.644 44.968 1.00 56.53 101 LEU A O 1
ATOM 803 N N . ALA A 1 102 ? -30.998 -9.879 46.176 1.00 55.66 102 ALA A N 1
ATOM 804 C CA . ALA A 1 102 ? -30.424 -9.159 45.046 1.00 55.66 102 ALA A CA 1
ATOM 805 C C . ALA A 1 102 ? -29.285 -9.959 44.395 1.00 55.66 102 ALA A C 1
ATOM 807 O O . ALA A 1 102 ? -29.299 -10.151 43.184 1.00 55.66 102 ALA A O 1
ATOM 808 N N . ALA A 1 103 ? -28.344 -10.502 45.174 1.00 59.28 103 ALA A N 1
ATOM 809 C CA . ALA A 1 103 ? -27.242 -11.314 44.652 1.00 59.28 103 ALA A CA 1
ATOM 810 C C . ALA A 1 103 ? -27.696 -12.647 44.020 1.00 59.28 103 ALA A C 1
ATOM 812 O O . ALA A 1 103 ? -27.120 -13.075 43.023 1.00 59.28 103 ALA A O 1
ATOM 813 N N . ALA A 1 104 ? -28.738 -13.293 44.548 1.00 59.88 104 ALA A N 1
ATOM 814 C CA . ALA A 1 104 ? -29.278 -14.549 44.029 1.00 59.88 104 ALA A CA 1
ATOM 815 C C . ALA A 1 104 ? -30.084 -14.350 42.734 1.00 59.88 104 ALA A C 1
ATOM 817 O O . ALA A 1 104 ? -29.991 -15.175 41.827 1.00 59.88 104 ALA A O 1
ATOM 818 N N . LEU A 1 105 ? -30.823 -13.241 42.619 1.00 58.94 105 LEU A N 1
ATOM 819 C CA . LEU A 1 105 ? -31.595 -12.903 41.419 1.00 58.94 105 LEU A CA 1
ATOM 820 C C . LEU A 1 105 ? -30.715 -12.276 40.322 1.00 58.94 105 LEU A C 1
ATOM 822 O O . LEU A 1 105 ? -30.899 -12.562 39.141 1.00 58.94 105 LEU A O 1
ATOM 826 N N . CYS A 1 106 ? -29.718 -11.463 40.697 1.00 58.25 106 CYS A N 1
ATOM 827 C CA . CYS A 1 106 ? -28.736 -10.928 39.751 1.00 58.25 106 CYS A CA 1
ATOM 828 C C . CYS A 1 106 ? -27.651 -11.940 39.387 1.00 58.25 106 CYS A C 1
ATOM 830 O O . CYS A 1 106 ? -27.079 -11.802 38.317 1.00 58.25 106 CYS A O 1
ATOM 832 N N . GLY A 1 107 ? -27.363 -12.949 40.211 1.00 61.81 107 GLY A N 1
ATOM 833 C CA . GLY A 1 107 ? -26.244 -13.879 40.026 1.00 61.81 107 GLY A CA 1
ATOM 834 C C . GLY A 1 107 ? -26.150 -14.493 38.624 1.00 61.81 107 GLY A C 1
ATOM 835 O O . GLY A 1 107 ? -25.098 -14.360 38.001 1.00 61.81 107 GLY A O 1
ATOM 836 N N . PRO A 1 108 ? -27.224 -15.090 38.069 1.00 63.88 108 PRO A N 1
ATOM 837 C CA . PRO A 1 108 ? -27.205 -15.670 36.725 1.00 63.88 108 PRO A CA 1
ATOM 838 C C . PRO A 1 108 ? -27.099 -14.617 35.615 1.00 63.88 108 PRO A C 1
ATOM 840 O O . PRO A 1 108 ? -26.353 -14.816 34.659 1.00 63.88 108 PRO A O 1
ATOM 843 N N . SER A 1 109 ? -27.793 -13.481 35.750 1.00 59.44 109 SER A N 1
ATOM 844 C CA . SER A 1 109 ? -27.755 -12.381 34.772 1.00 59.44 109 SER A CA 1
ATOM 845 C C . SER A 1 109 ? -26.411 -11.652 34.769 1.00 59.44 109 SER A C 1
ATOM 847 O O . SER A 1 109 ? -25.905 -11.308 33.704 1.00 59.44 109 SER A O 1
ATOM 849 N N . LEU A 1 110 ? -25.784 -11.474 35.935 1.00 59.22 110 LEU A N 1
ATOM 850 C CA . LEU A 1 110 ? -24.438 -10.925 36.069 1.00 59.22 110 LEU A CA 1
ATOM 851 C C . LEU A 1 110 ? -23.392 -11.920 35.582 1.00 59.22 110 LEU A C 1
ATOM 853 O O . LEU A 1 110 ? -22.482 -11.509 34.879 1.00 59.22 110 LEU A O 1
ATOM 857 N N . LEU A 1 111 ? -23.526 -13.218 35.873 1.00 60.22 111 LEU A N 1
ATOM 858 C CA . LEU A 1 111 ? -22.646 -14.242 35.302 1.00 60.22 111 LEU A CA 1
ATOM 859 C C . LEU A 1 111 ? -22.787 -14.330 33.782 1.00 60.22 111 LEU A C 1
ATOM 861 O O . LEU A 1 111 ? -21.780 -14.501 33.102 1.00 60.22 111 LEU A O 1
ATOM 865 N N . ALA A 1 112 ? -23.994 -14.175 33.235 1.00 62.53 112 ALA A N 1
ATOM 866 C CA . ALA A 1 112 ? -24.227 -14.130 31.796 1.00 62.53 112 ALA A CA 1
ATOM 867 C C . ALA A 1 112 ? -23.632 -12.863 31.170 1.00 62.53 112 ALA A C 1
ATOM 869 O O . ALA A 1 112 ? -22.921 -12.964 30.178 1.00 62.53 112 ALA A O 1
ATOM 870 N N . LEU A 1 113 ? -23.833 -11.688 31.771 1.00 57.38 113 LEU A N 1
ATOM 871 C CA . LEU A 1 113 ? -23.235 -10.435 31.302 1.00 57.38 113 LEU A CA 1
ATOM 872 C C . LEU A 1 113 ? -21.710 -10.471 31.409 1.00 57.38 113 LEU A C 1
ATOM 874 O O . LEU A 1 113 ? -21.028 -10.176 30.439 1.00 57.38 113 LEU A O 1
ATOM 878 N N . VAL A 1 114 ? -21.155 -10.920 32.531 1.00 59.28 114 VAL A N 1
ATOM 879 C CA . VAL A 1 114 ? -19.711 -11.116 32.700 1.00 59.28 114 VAL A CA 1
ATOM 880 C C . VAL A 1 114 ? -19.198 -12.143 31.693 1.00 59.28 114 VAL A C 1
ATOM 882 O O . VAL A 1 114 ? -18.167 -11.920 31.084 1.00 59.28 114 VAL A O 1
ATOM 885 N N . LYS A 1 115 ? -19.911 -13.233 31.412 1.00 54.34 115 LYS A N 1
ATOM 886 C CA . LYS A 1 115 ? -19.486 -14.216 30.406 1.00 54.34 115 LYS A CA 1
ATOM 887 C C . LYS A 1 115 ? -19.564 -13.675 28.972 1.00 54.34 115 LYS A C 1
ATOM 889 O O . LYS A 1 115 ? -18.653 -13.909 28.183 1.00 54.34 115 LYS A O 1
ATOM 894 N N . VAL A 1 116 ? -20.590 -12.903 28.638 1.00 58.03 116 VAL A N 1
ATOM 895 C CA . VAL A 1 116 ? -20.724 -12.258 27.325 1.00 58.03 116 VAL A CA 1
ATOM 896 C C . VAL A 1 116 ? -19.662 -11.166 27.146 1.00 58.03 116 VAL A C 1
ATOM 898 O O . VAL A 1 116 ? -19.036 -11.089 26.094 1.00 58.03 116 VAL A O 1
ATOM 901 N N . PHE A 1 117 ? -19.392 -10.362 28.178 1.00 54.50 117 PHE A N 1
ATOM 902 C CA . PHE A 1 117 ? -18.481 -9.216 28.096 1.00 54.50 117 PHE A CA 1
ATOM 903 C C . PHE A 1 117 ? -17.008 -9.545 28.398 1.00 54.50 117 PHE A C 1
ATOM 905 O O . PHE A 1 117 ? -16.125 -8.915 27.822 1.00 54.50 117 PHE A O 1
ATOM 912 N N . VAL A 1 118 ? -16.723 -10.523 29.264 1.00 51.66 118 VAL A N 1
ATOM 913 C CA . VAL A 1 118 ? -15.359 -10.933 29.664 1.00 51.66 118 VAL A CA 1
ATOM 914 C C . VAL A 1 118 ? -14.872 -12.147 28.872 1.00 51.66 118 VAL A C 1
ATOM 916 O O . VAL A 1 118 ? -13.681 -12.239 28.586 1.00 51.66 118 VAL A O 1
ATOM 919 N N . LEU A 1 119 ? -15.763 -13.071 28.484 1.00 47.94 119 LEU A N 1
ATOM 920 C CA . LEU A 1 119 ? -15.375 -14.347 27.863 1.00 47.94 119 LEU A CA 1
ATOM 921 C C . LEU A 1 119 ? -15.649 -14.452 26.355 1.00 47.94 119 LEU A C 1
ATOM 923 O O . LEU A 1 119 ? -15.031 -15.310 25.723 1.00 47.94 119 LEU A O 1
ATOM 927 N N . GLN A 1 120 ? -16.492 -13.617 25.733 1.00 46.16 120 GLN A N 1
ATOM 928 C CA . GLN A 1 120 ? -16.808 -13.786 24.307 1.00 46.16 120 GLN A CA 1
ATOM 929 C C . GLN A 1 120 ? -16.582 -12.553 23.427 1.00 46.16 120 GLN A C 1
ATOM 931 O O . GLN A 1 120 ? -17.411 -11.663 23.263 1.00 46.16 120 GLN A O 1
ATOM 936 N N . ARG A 1 121 ? -15.461 -12.624 22.698 1.00 49.19 121 ARG A N 1
ATOM 937 C CA . ARG A 1 121 ? -15.432 -12.541 21.226 1.00 49.19 121 ARG A CA 1
ATOM 938 C C . ARG A 1 121 ? -16.854 -12.643 20.636 1.00 49.19 121 ARG A C 1
ATOM 940 O O . ARG A 1 121 ? -17.381 -13.740 20.541 1.00 49.19 121 ARG A O 1
ATOM 947 N N . SER A 1 122 ? -17.434 -11.496 20.274 1.00 43.69 122 SER A N 1
ATOM 948 C CA . SER A 1 122 ? -18.796 -11.320 19.752 1.00 43.69 122 SER A CA 1
ATOM 949 C C . SER A 1 122 ? -19.290 -12.477 18.879 1.00 43.69 122 SER A C 1
ATOM 951 O O . SER A 1 122 ? -18.853 -12.594 17.734 1.00 43.69 122 SER A O 1
ATOM 953 N N . ASP A 1 123 ? -20.265 -13.242 19.365 1.00 44.28 123 ASP A N 1
ATOM 954 C CA . ASP A 1 123 ? -21.151 -14.006 18.495 1.00 44.28 123 ASP A CA 1
ATOM 955 C C . ASP A 1 123 ? -22.550 -13.381 18.527 1.00 44.28 123 ASP A C 1
ATOM 957 O O . ASP A 1 123 ? -23.118 -13.089 19.580 1.00 44.28 123 ASP A O 1
ATOM 961 N N . ARG A 1 124 ? -23.105 -13.115 17.342 1.00 46.50 124 ARG A N 1
ATOM 962 C CA . ARG A 1 124 ? -24.390 -12.414 17.151 1.00 46.50 124 ARG A CA 1
ATOM 963 C C . ARG A 1 124 ? -25.585 -13.199 17.719 1.00 46.50 124 ARG A C 1
ATOM 965 O O . ARG A 1 124 ? -26.698 -12.670 17.738 1.00 46.50 124 ARG A O 1
ATOM 972 N N . GLY A 1 125 ? -25.372 -14.442 18.153 1.00 48.75 125 GLY A N 1
ATOM 973 C CA . GLY A 1 125 ? -26.373 -15.305 18.779 1.00 48.75 125 GLY A CA 1
ATOM 974 C C . GLY A 1 125 ? -26.824 -14.833 20.164 1.00 48.75 125 GLY A C 1
ATOM 975 O O . GLY A 1 125 ? -28.026 -14.818 20.427 1.00 48.75 125 GLY A O 1
ATOM 976 N N . ASP A 1 126 ? -25.910 -14.353 21.010 1.00 49.31 126 ASP A N 1
ATOM 977 C CA . ASP A 1 126 ? -26.228 -14.067 22.420 1.00 49.31 126 ASP A CA 1
ATOM 978 C C . ASP A 1 126 ? -27.072 -12.799 22.607 1.00 49.31 126 ASP A C 1
ATOM 980 O O . ASP A 1 126 ? -27.896 -12.715 23.518 1.00 49.31 126 ASP A O 1
ATOM 984 N N . MET A 1 127 ? -26.984 -11.844 21.677 1.00 51.41 127 MET A N 1
ATOM 985 C CA . MET A 1 127 ? -27.809 -10.627 21.693 1.00 51.41 127 MET A CA 1
ATOM 986 C C . MET A 1 127 ? -29.309 -10.931 21.506 1.00 51.41 127 MET A C 1
ATOM 988 O O . MET A 1 127 ? -30.173 -10.201 21.999 1.00 51.41 127 MET A O 1
ATOM 992 N N . LYS A 1 128 ? -29.629 -12.053 20.846 1.00 55.22 128 LYS A N 1
ATOM 993 C CA . LYS A 1 128 ? -31.001 -12.577 20.742 1.00 55.22 128 LYS A CA 1
ATOM 994 C C . LYS A 1 128 ? -31.449 -13.285 22.025 1.00 55.22 128 LYS A C 1
ATOM 996 O O . LYS A 1 128 ? -32.638 -13.295 22.327 1.00 55.22 128 LYS A O 1
ATOM 1001 N N . GLY A 1 129 ? -30.511 -13.857 22.781 1.00 56.78 129 GLY A N 1
ATOM 1002 C CA . GLY A 1 129 ? -30.778 -14.469 24.083 1.00 56.78 129 GLY A CA 1
ATOM 1003 C C . GLY A 1 129 ? -31.120 -13.423 25.142 1.00 56.78 129 GLY A C 1
ATOM 1004 O O . GLY A 1 129 ? -32.116 -13.568 25.841 1.00 56.78 129 GLY A O 1
ATOM 1005 N N . VAL A 1 130 ? -30.362 -12.323 25.192 1.00 58.50 130 VAL A N 1
ATOM 1006 C CA . VAL A 1 130 ? -30.599 -11.216 26.138 1.00 58.50 130 VAL A CA 1
ATOM 1007 C C . VAL A 1 130 ? -31.943 -10.527 25.888 1.00 58.50 130 VAL A C 1
ATOM 1009 O O . VAL A 1 130 ? -32.672 -10.248 26.834 1.00 58.50 130 VAL A O 1
ATOM 1012 N N . THR A 1 131 ? -32.311 -10.288 24.627 1.00 61.56 131 THR A N 1
ATOM 1013 C CA . THR A 1 131 ? -33.607 -9.668 24.292 1.00 61.56 131 THR A CA 1
ATOM 1014 C C . THR A 1 131 ? -34.784 -10.568 24.657 1.00 61.56 131 THR A C 1
ATOM 1016 O O . THR A 1 131 ? -35.756 -10.084 25.235 1.00 61.56 131 THR A O 1
ATOM 1019 N N . ARG A 1 132 ? -34.677 -11.881 24.423 1.00 61.75 132 ARG A N 1
ATOM 1020 C CA . ARG A 1 132 ? -35.690 -12.846 24.877 1.00 61.75 132 ARG A CA 1
ATOM 1021 C C . ARG A 1 132 ? -35.774 -12.920 26.395 1.00 61.75 132 ARG A C 1
ATOM 1023 O O . ARG A 1 132 ? -36.856 -12.750 26.930 1.00 61.75 132 ARG A O 1
ATOM 1030 N N . ALA A 1 133 ? -34.644 -13.024 27.089 1.00 60.81 133 ALA A N 1
ATOM 1031 C CA . ALA A 1 133 ? -34.622 -13.036 28.548 1.00 60.81 133 ALA A CA 1
ATOM 1032 C C . ALA A 1 133 ? -35.192 -11.740 29.155 1.00 60.81 133 ALA A C 1
ATOM 1034 O O . ALA A 1 133 ? -35.888 -11.794 30.163 1.00 60.81 133 ALA A O 1
ATOM 1035 N N . SER A 1 134 ? -34.956 -10.579 28.530 1.00 61.72 134 SER A N 1
ATOM 1036 C CA . SER A 1 134 ? -35.574 -9.316 28.959 1.00 61.72 134 SER A CA 1
ATOM 1037 C C . SER A 1 134 ? -37.085 -9.277 28.719 1.00 61.72 134 SER A C 1
ATOM 1039 O O . SER A 1 134 ? -37.809 -8.732 29.547 1.00 61.72 134 SER A O 1
ATOM 1041 N N . GLN A 1 135 ? -37.569 -9.876 27.626 1.00 65.00 135 GLN A N 1
ATOM 1042 C CA . GLN A 1 135 ? -39.002 -9.990 27.350 1.00 65.00 135 GLN A CA 1
ATOM 1043 C C . GLN A 1 135 ? -39.671 -10.980 28.303 1.00 65.00 135 GLN A C 1
ATOM 1045 O O . GLN A 1 135 ? -40.734 -10.675 28.830 1.00 65.00 135 GLN A O 1
ATOM 1050 N N . ASP A 1 136 ? -39.023 -12.105 28.595 1.00 63.59 136 ASP A N 1
ATOM 1051 C CA . ASP A 1 136 ? -39.523 -13.112 29.530 1.00 63.59 136 ASP A CA 1
ATOM 1052 C C . ASP A 1 136 ? -39.535 -12.577 30.971 1.00 63.59 136 ASP A C 1
ATOM 1054 O O . ASP A 1 136 ? -40.496 -12.792 31.704 1.00 63.59 136 ASP A O 1
ATOM 1058 N N . ALA A 1 137 ? -38.521 -11.803 31.373 1.00 59.28 137 ALA A N 1
ATOM 1059 C CA . ALA A 1 137 ? -38.489 -11.141 32.679 1.00 59.28 137 ALA A CA 1
ATOM 1060 C C . ALA A 1 137 ? -39.543 -10.025 32.802 1.00 59.28 137 ALA A C 1
ATOM 1062 O O . ALA A 1 137 ? -40.164 -9.872 33.857 1.00 59.28 137 ALA A O 1
ATOM 1063 N N . ALA A 1 138 ? -39.782 -9.267 31.726 1.00 60.81 138 ALA A N 1
ATOM 1064 C CA . ALA A 1 138 ? -40.856 -8.276 31.668 1.00 60.81 138 ALA A CA 1
ATOM 1065 C C . ALA A 1 138 ? -42.247 -8.937 31.686 1.00 60.81 138 ALA A C 1
ATOM 1067 O O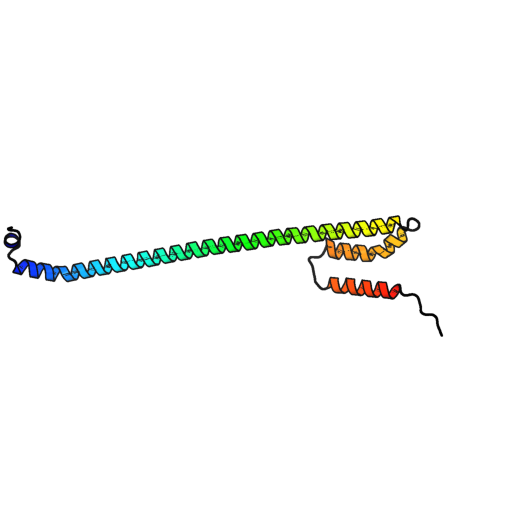 . ALA A 1 138 ? -43.167 -8.422 32.314 1.00 60.81 138 ALA A O 1
ATOM 1068 N N . ALA A 1 139 ? -42.396 -10.105 31.056 1.00 57.72 139 ALA A N 1
ATOM 1069 C CA . ALA A 1 139 ? -43.630 -10.885 31.089 1.00 57.72 139 ALA A CA 1
ATOM 1070 C C . ALA A 1 139 ? -43.882 -11.511 32.472 1.00 57.72 139 ALA A C 1
ATOM 1072 O O . ALA A 1 139 ? -45.014 -11.519 32.945 1.00 57.72 139 ALA A O 1
ATOM 1073 N N . ALA A 1 140 ? -42.833 -11.977 33.155 1.00 58.03 140 ALA A N 1
ATOM 1074 C CA . ALA A 1 140 ? -42.924 -12.552 34.499 1.00 58.03 140 ALA A CA 1
ATOM 1075 C C . ALA A 1 140 ? -43.228 -11.518 35.601 1.00 58.03 140 ALA A C 1
ATOM 1077 O O . ALA A 1 140 ? -43.640 -11.895 36.695 1.00 58.03 140 ALA A O 1
ATOM 1078 N N . SER A 1 141 ? -43.029 -10.225 35.327 1.00 55.25 141 SER A N 1
ATOM 1079 C CA . SER A 1 141 ? -43.332 -9.120 36.248 1.00 55.25 141 SER A CA 1
ATOM 1080 C C . SER A 1 141 ? -44.693 -8.453 35.986 1.00 55.25 141 SER A C 1
ATOM 1082 O O . SER A 1 141 ? -45.049 -7.499 36.678 1.00 55.25 141 SER A O 1
ATOM 1084 N N . ALA A 1 142 ? -45.486 -8.965 35.035 1.00 52.19 142 ALA A N 1
ATOM 1085 C CA . ALA A 1 142 ? -46.857 -8.514 34.815 1.00 52.19 142 ALA A CA 1
ATOM 1086 C C . ALA A 1 142 ? -47.793 -9.021 35.943 1.00 52.19 142 ALA A C 1
ATOM 1088 O O . ALA A 1 142 ? -47.802 -10.220 36.229 1.00 52.19 142 ALA A O 1
ATOM 1089 N N . PRO A 1 143 ? -48.588 -8.148 36.598 1.00 50.03 143 PRO A N 1
ATOM 1090 C CA . PRO A 1 143 ? -49.506 -8.562 37.660 1.00 50.03 143 PRO A CA 1
ATOM 1091 C C . PRO A 1 143 ? -50.647 -9.437 37.103 1.00 50.03 143 PRO A C 1
ATOM 1093 O O . PRO A 1 143 ? -51.115 -9.181 35.990 1.00 50.03 143 PRO A O 1
ATOM 1096 N N . PRO A 1 144 ? -51.127 -10.455 37.849 1.00 54.72 144 PRO A N 1
ATOM 1097 C CA . PRO A 1 144 ? -52.211 -11.318 37.391 1.00 54.72 144 PRO A CA 1
ATOM 1098 C C . PRO A 1 144 ? -53.491 -10.499 37.180 1.00 54.72 144 PRO A C 1
ATOM 1100 O O . PRO A 1 144 ? -53.925 -9.759 38.063 1.00 54.72 144 PRO A O 1
ATOM 1103 N N . SER A 1 145 ? -54.093 -10.627 35.997 1.00 62.62 145 SER A N 1
ATOM 1104 C CA . SER A 1 145 ? -55.384 -10.014 35.678 1.00 62.62 145 SER A CA 1
ATOM 1105 C C . SER A 1 145 ? -56.487 -10.582 36.586 1.00 62.62 145 SER A C 1
ATOM 1107 O O . SER A 1 145 ? -56.543 -11.806 36.742 1.00 62.62 145 SER A O 1
ATOM 1109 N N . PRO A 1 146 ? -57.363 -9.742 37.171 1.00 55.50 146 PRO A N 1
ATOM 1110 C CA . PRO A 1 146 ? -58.426 -10.209 38.057 1.00 55.50 146 PRO A CA 1
ATOM 1111 C C . PRO A 1 146 ? -59.430 -11.101 37.297 1.00 55.50 146 PRO A C 1
ATOM 1113 O O . PRO A 1 146 ? -59.723 -10.812 36.133 1.00 55.50 146 PRO A O 1
ATOM 1116 N N . PRO A 1 147 ? -59.936 -12.187 37.915 1.00 66.94 147 PRO A N 1
ATOM 1117 C CA . PRO A 1 147 ? -60.918 -13.072 37.288 1.00 66.94 147 PRO A CA 1
ATOM 1118 C C . PRO A 1 147 ? -62.285 -12.372 37.110 1.00 66.94 147 PRO A C 1
ATOM 1120 O O . PRO A 1 147 ? -62.574 -11.443 37.870 1.00 66.94 147 PRO A O 1
ATOM 1123 N N . PRO A 1 148 ? -63.097 -12.790 36.114 1.00 62.44 148 PRO A N 1
ATOM 1124 C CA . PRO A 1 148 ? -64.427 -12.234 35.848 1.00 62.44 148 PRO A CA 1
ATOM 1125 C C . PRO A 1 148 ? -65.454 -12.555 36.941 1.00 62.44 148 PRO A C 1
ATOM 1127 O O . PRO A 1 148 ? -65.327 -13.620 37.589 1.00 62.44 148 PRO A O 1
#